Protein AF-A0A517MSA9-F1 (afdb_monomer_lite)

pLDDT: mean 90.99, std 13.14, range [43.22, 98.75]

Organism: NCBI:txid1930276

Sequence (110 aa):
MRPLDQLEQTIAERKQAGDADSSYTAKLLAAGVAKIGSKITEEAAEVVEAADEAGEAGRQHTIAEAGDVIYHLMVLLAHREITLEEVEAEIARRFGMSGLEEKASRDGGN

Secondary structure (DSSP, 8-state):
--HHHHHHHHHHHHHHH--TTS-HHHHHHHH-HHHHHHHHHHHHHHHHHHHHS-HHHHHHHHHHHHHHHHHHHHHHHHHTT--HHHHHHHHHHHHSS-HHHHHHHHHS--

Radius of gyration: 17.37 Å; chains: 1; bounding box: 47×30×46 Å

Foldseek 3Di:
DDVLVVLLVVLLVLCVVCDCVPDPLSVDLVVDDVSLVVQLVVLVVQLVVLCPDDDPRSVVSNVVSVVSNSNSVSSNCVSVVHDPVNVVVVVVVCVVQPPVNVVVVVVVPD

Structure (mmCIF, N/CA/C/O backbone):
data_AF-A0A517MSA9-F1
#
_entry.id   AF-A0A517MSA9-F1
#
loop_
_atom_site.group_PDB
_atom_site.id
_atom_site.type_symbol
_atom_site.label_atom_id
_atom_site.label_alt_id
_atom_site.label_comp_id
_atom_site.label_asym_id
_atom_site.label_entity_id
_atom_site.label_seq_id
_atom_site.pdbx_PDB_ins_code
_atom_site.Cartn_x
_atom_site.Cartn_y
_atom_site.Cartn_z
_atom_site.occupancy
_atom_site.B_iso_or_equiv
_atom_site.auth_seq_id
_atom_site.auth_comp_id
_atom_site.auth_asym_id
_atom_site.auth_atom_id
_atom_site.pdbx_PDB_model_num
ATOM 1 N N . MET A 1 1 ? 5.599 -18.776 7.495 1.00 77.81 1 MET A N 1
ATOM 2 C CA . MET A 1 1 ? 4.578 -17.760 7.172 1.00 77.81 1 MET A CA 1
ATOM 3 C C . MET A 1 1 ? 5.128 -16.904 6.046 1.00 77.81 1 MET A C 1
ATOM 5 O O . MET A 1 1 ? 6.323 -16.621 6.098 1.00 77.81 1 MET A O 1
ATOM 9 N N . ARG A 1 2 ? 4.348 -16.594 5.003 1.00 94.50 2 ARG A N 1
ATOM 10 C CA . ARG A 1 2 ? 4.838 -15.750 3.901 1.00 94.50 2 ARG A CA 1
ATOM 11 C C . ARG A 1 2 ? 4.902 -14.284 4.369 1.00 94.50 2 ARG A C 1
ATOM 13 O O . ARG A 1 2 ? 4.177 -13.932 5.301 1.00 94.50 2 ARG A O 1
ATOM 20 N N . PRO A 1 3 ? 5.716 -13.421 3.732 1.00 96.19 3 PRO A N 1
ATOM 21 C CA . PRO A 1 3 ? 5.790 -12.003 4.094 1.00 96.19 3 PRO A CA 1
ATOM 22 C C . PRO A 1 3 ? 4.442 -11.267 4.051 1.00 96.19 3 PRO A C 1
ATOM 24 O O . PRO A 1 3 ? 4.195 -10.416 4.897 1.00 96.19 3 PRO A O 1
ATOM 27 N N . LEU A 1 4 ? 3.550 -11.616 3.115 1.00 96.62 4 LEU A N 1
ATOM 28 C CA . LEU A 1 4 ? 2.219 -11.002 3.029 1.00 96.62 4 LEU A CA 1
ATOM 29 C C . LEU A 1 4 ? 1.332 -11.385 4.220 1.00 96.62 4 LEU A C 1
ATOM 31 O O . LEU A 1 4 ? 0.736 -10.508 4.831 1.00 96.62 4 LEU A O 1
ATOM 35 N N . ASP A 1 5 ? 1.327 -12.656 4.626 1.00 96.44 5 ASP A N 1
ATOM 36 C CA . ASP A 1 5 ? 0.570 -13.097 5.806 1.00 96.44 5 ASP A CA 1
ATOM 37 C C . ASP A 1 5 ? 1.091 -12.390 7.088 1.00 96.44 5 ASP A C 1
ATOM 39 O O . ASP A 1 5 ? 0.320 -11.955 7.942 1.00 96.44 5 ASP A O 1
ATOM 43 N N . GLN A 1 6 ? 2.417 -12.205 7.205 1.00 97.25 6 GLN A N 1
ATOM 44 C CA . GLN A 1 6 ? 3.040 -11.426 8.292 1.00 97.25 6 GLN A CA 1
ATOM 45 C C . GLN A 1 6 ? 2.624 -9.955 8.283 1.00 97.25 6 GLN A C 1
ATOM 47 O O . GLN A 1 6 ? 2.403 -9.360 9.343 1.00 97.25 6 GLN A O 1
ATOM 52 N N . LEU A 1 7 ? 2.540 -9.361 7.094 1.00 97.50 7 LEU A N 1
ATOM 53 C CA . LEU A 1 7 ? 2.130 -7.979 6.930 1.00 97.50 7 LEU A CA 1
ATOM 54 C C . LEU A 1 7 ? 0.659 -7.786 7.319 1.00 97.50 7 LEU A C 1
ATOM 56 O O . LEU A 1 7 ? 0.360 -6.862 8.072 1.00 97.50 7 LEU A O 1
ATOM 60 N N . GLU A 1 8 ? -0.235 -8.677 6.883 1.00 97.88 8 GLU A N 1
ATOM 61 C CA . GLU A 1 8 ? -1.649 -8.663 7.278 1.00 97.88 8 GLU A CA 1
ATOM 62 C C . GLU A 1 8 ? -1.797 -8.716 8.802 1.00 97.88 8 GLU A C 1
ATOM 64 O O . GLU A 1 8 ? -2.454 -7.853 9.391 1.00 97.88 8 GLU A O 1
ATOM 69 N N . GLN A 1 9 ? -1.112 -9.665 9.452 1.00 97.25 9 GLN A N 1
ATOM 70 C CA . GLN A 1 9 ? -1.128 -9.796 10.907 1.00 97.25 9 GLN A CA 1
ATOM 71 C C . GLN A 1 9 ? -0.635 -8.516 11.597 1.00 97.25 9 GLN A C 1
ATOM 73 O O . GLN A 1 9 ? -1.292 -7.999 12.500 1.00 97.25 9 GLN A O 1
ATOM 78 N N . THR A 1 10 ? 0.490 -7.963 11.139 1.00 96.69 10 THR A N 1
ATOM 79 C CA . THR A 1 10 ? 1.067 -6.736 11.709 1.00 96.69 10 THR A CA 1
ATOM 80 C C . THR A 1 10 ? 0.111 -5.546 11.572 1.00 96.69 10 THR A C 1
ATOM 82 O O . THR A 1 10 ? -0.025 -4.737 12.492 1.00 96.69 10 THR A O 1
ATOM 85 N N . ILE A 1 11 ? -0.566 -5.410 10.428 1.00 97.38 11 ILE A N 1
ATOM 86 C CA . ILE A 1 11 ? -1.555 -4.348 10.206 1.00 97.38 11 ILE A CA 1
ATOM 87 C C . ILE A 1 11 ? -2.762 -4.543 11.134 1.00 97.38 11 ILE A C 1
ATOM 89 O O . ILE A 1 11 ? -3.228 -3.570 11.731 1.00 97.38 11 ILE A O 1
ATOM 93 N N . ALA A 1 12 ? -3.242 -5.778 11.301 1.00 96.25 12 ALA A N 1
ATOM 94 C CA . ALA A 1 12 ? -4.350 -6.095 12.198 1.00 96.25 12 ALA A CA 1
ATOM 95 C C . ALA A 1 12 ? -4.018 -5.775 13.666 1.00 96.25 12 ALA A C 1
ATOM 97 O O . ALA A 1 12 ? -4.823 -5.143 14.349 1.00 96.25 12 ALA A O 1
ATOM 98 N N . GLU A 1 13 ? -2.817 -6.126 14.132 1.00 95.38 13 GLU A N 1
ATOM 99 C CA . GLU A 1 13 ? -2.331 -5.793 15.478 1.00 95.38 13 GLU A CA 1
ATOM 100 C C . GLU A 1 13 ? -2.293 -4.274 15.701 1.00 95.38 13 GLU A C 1
ATOM 102 O O . GLU A 1 13 ? -2.798 -3.769 16.707 1.00 95.38 13 GLU A O 1
ATOM 107 N N . ARG A 1 14 ? -1.777 -3.514 14.724 1.00 94.88 14 ARG A N 1
ATOM 108 C CA . ARG A 1 14 ? -1.747 -2.042 14.782 1.00 94.88 14 ARG A CA 1
ATOM 109 C C . ARG A 1 14 ? -3.147 -1.426 14.758 1.00 94.88 14 ARG A C 1
ATOM 111 O O . ARG A 1 14 ? -3.378 -0.436 15.448 1.00 94.88 14 ARG A O 1
ATOM 118 N N . LYS A 1 15 ? -4.089 -2.010 14.008 1.00 92.75 15 LYS A N 1
ATOM 119 C CA . LYS A 1 15 ? -5.504 -1.599 14.009 1.00 92.75 15 LYS A CA 1
ATOM 120 C C . LYS A 1 15 ? -6.137 -1.804 15.389 1.00 92.75 15 LYS A C 1
ATOM 122 O O . LYS A 1 15 ? -6.829 -0.914 15.874 1.00 92.75 15 LYS A O 1
ATOM 127 N N . GLN A 1 16 ? -5.889 -2.952 16.020 1.00 91.56 16 GLN A N 1
ATOM 128 C CA . GLN A 1 16 ? -6.450 -3.307 17.330 1.00 91.56 16 GLN A CA 1
ATOM 129 C C . GLN A 1 16 ? -5.877 -2.470 18.475 1.00 91.56 16 GLN A C 1
ATOM 131 O O . GLN A 1 16 ? -6.604 -2.159 19.416 1.00 91.56 16 GLN A O 1
ATOM 136 N N . ALA A 1 17 ? -4.602 -2.080 18.391 1.00 89.75 17 ALA A N 1
ATOM 137 C CA . ALA A 1 17 ? -3.972 -1.230 19.397 1.00 89.75 17 ALA A CA 1
ATOM 138 C C . ALA A 1 17 ? -4.684 0.128 19.561 1.00 89.75 17 ALA A C 1
ATOM 140 O O . ALA A 1 17 ? -4.627 0.712 20.641 1.00 89.75 17 ALA A O 1
ATOM 141 N N . GLY A 1 18 ? -5.356 0.632 18.516 1.00 80.75 18 GLY A N 1
ATOM 142 C CA . GLY A 1 18 ? -6.227 1.815 18.579 1.00 80.75 18 GLY A CA 1
ATOM 143 C C . GLY A 1 18 ? -5.520 3.156 18.826 1.00 80.75 18 GLY A C 1
ATOM 144 O O . GLY A 1 18 ? -6.166 4.200 18.778 1.00 80.75 18 GLY A O 1
ATOM 145 N N . ASP A 1 19 ? -4.209 3.148 19.061 1.00 87.44 19 ASP A N 1
ATOM 146 C CA . ASP A 1 19 ? -3.387 4.344 19.218 1.00 87.44 19 ASP A CA 1
ATOM 147 C C . ASP A 1 19 ? -2.848 4.798 17.859 1.00 87.44 19 ASP A C 1
ATOM 149 O O . ASP A 1 19 ? -1.915 4.204 17.307 1.00 87.44 19 ASP A O 1
ATOM 153 N N . ALA A 1 20 ? -3.432 5.872 17.328 1.00 79.69 20 ALA A N 1
ATOM 154 C CA . ALA A 1 20 ? -3.051 6.448 16.046 1.00 79.69 20 ALA A CA 1
ATOM 155 C C . ALA A 1 20 ? -1.584 6.904 16.009 1.00 79.69 20 ALA A C 1
ATOM 157 O O . ALA A 1 20 ? -0.990 6.885 14.937 1.00 79.69 20 ALA A O 1
ATOM 158 N N . ASP A 1 21 ? -0.967 7.268 17.135 1.00 85.44 21 ASP A N 1
ATOM 159 C CA . ASP A 1 21 ? 0.412 7.764 17.156 1.00 85.44 21 ASP A CA 1
ATOM 160 C C . ASP A 1 21 ? 1.467 6.666 17.325 1.00 85.44 21 ASP A C 1
ATOM 162 O O . ASP A 1 21 ? 2.653 6.911 17.089 1.00 85.44 21 ASP A O 1
ATOM 166 N N . SER A 1 22 ? 1.036 5.440 17.624 1.00 87.25 22 SER A N 1
ATOM 167 C CA . SER A 1 22 ? 1.917 4.288 17.854 1.00 87.25 22 SER A CA 1
ATOM 168 C C . SER A 1 22 ? 2.730 3.858 16.629 1.00 87.25 22 SER A C 1
ATOM 170 O O . SER A 1 22 ? 3.797 3.258 16.766 1.00 87.25 22 SER A O 1
ATOM 172 N N . SER A 1 23 ? 2.235 4.114 15.413 1.00 92.69 23 SER A N 1
ATOM 173 C CA . SER A 1 23 ? 2.892 3.686 14.175 1.00 92.69 23 SER A CA 1
ATOM 174 C C . SER A 1 23 ? 2.354 4.414 12.945 1.00 92.69 23 SER A C 1
ATOM 176 O O . SER A 1 23 ? 1.234 4.918 12.936 1.00 92.69 23 SER A O 1
ATOM 178 N N . TYR A 1 24 ? 3.124 4.405 11.854 1.00 94.50 24 TYR A N 1
ATOM 179 C CA . TYR A 1 24 ? 2.680 4.952 10.569 1.00 94.50 24 TYR A CA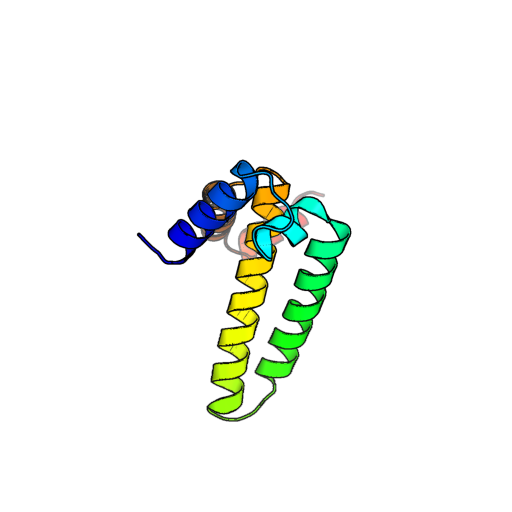 1
ATOM 180 C C . TYR A 1 24 ? 1.392 4.287 10.051 1.00 94.50 24 TYR A C 1
ATOM 182 O O . TYR A 1 24 ? 0.475 4.972 9.604 1.00 94.50 24 TYR A O 1
ATOM 190 N N . THR A 1 25 ? 1.275 2.960 10.174 1.00 95.94 25 THR A N 1
ATOM 191 C CA . THR A 1 25 ? 0.053 2.230 9.802 1.00 95.94 25 THR A CA 1
ATOM 192 C C . THR A 1 25 ? -1.151 2.686 10.620 1.00 95.94 25 THR A C 1
ATOM 194 O O . THR A 1 25 ? -2.215 2.903 10.048 1.00 95.94 25 THR A O 1
ATOM 197 N N . ALA A 1 26 ? -0.997 2.877 11.936 1.00 94.50 26 ALA A N 1
ATOM 198 C CA . ALA A 1 26 ? -2.087 3.352 12.783 1.00 94.50 26 ALA A CA 1
ATOM 199 C C . ALA A 1 26 ? -2.554 4.760 12.369 1.00 94.50 26 ALA A C 1
ATOM 201 O O . ALA A 1 26 ? -3.759 4.997 12.276 1.00 94.50 26 ALA A O 1
ATOM 202 N N . LYS A 1 27 ? -1.623 5.652 11.994 1.00 95.50 27 LYS A N 1
ATOM 203 C CA . LYS A 1 27 ? -1.950 6.977 11.432 1.00 95.50 27 LYS A CA 1
ATOM 204 C C . LYS A 1 27 ? -2.763 6.877 10.150 1.00 95.50 27 LYS A C 1
ATOM 206 O O . LYS A 1 27 ? -3.752 7.587 10.002 1.00 95.50 27 LYS A O 1
ATOM 211 N N . LEU A 1 28 ? -2.366 6.002 9.226 1.00 97.12 28 LEU A N 1
ATOM 212 C CA . LEU A 1 28 ? -3.098 5.789 7.976 1.00 97.12 28 LEU A CA 1
ATOM 213 C C . LEU A 1 28 ? -4.509 5.248 8.230 1.00 97.12 28 LEU A C 1
ATOM 215 O O . LEU A 1 28 ? -5.472 5.775 7.677 1.00 97.12 28 LEU A O 1
ATOM 219 N N . LEU A 1 29 ? -4.634 4.239 9.096 1.00 96.19 29 LEU A N 1
ATOM 220 C CA . LEU A 1 29 ? -5.919 3.644 9.465 1.00 96.19 29 LEU A CA 1
ATOM 221 C C . LEU A 1 29 ? -6.863 4.674 10.099 1.00 96.19 29 LEU A C 1
ATOM 223 O O . LEU A 1 29 ? -8.043 4.698 9.751 1.00 96.19 29 LEU A O 1
ATOM 227 N N . ALA A 1 30 ? -6.340 5.537 10.976 1.00 95.56 30 ALA A N 1
ATOM 228 C CA . ALA A 1 30 ? -7.092 6.621 11.604 1.00 95.56 30 ALA A CA 1
ATOM 229 C C . ALA A 1 30 ? -7.460 7.745 10.617 1.00 95.56 30 ALA A C 1
ATOM 231 O O . ALA A 1 30 ? -8.545 8.314 10.712 1.00 95.56 30 ALA A O 1
ATOM 232 N N . ALA A 1 31 ? -6.587 8.051 9.651 1.00 95.75 31 ALA A N 1
ATOM 233 C CA . ALA A 1 31 ? -6.835 9.061 8.617 1.00 95.75 31 ALA A CA 1
ATOM 234 C C . ALA A 1 31 ? -7.855 8.609 7.552 1.00 95.75 31 ALA A C 1
ATOM 236 O O . ALA A 1 31 ? -8.463 9.443 6.878 1.00 95.75 31 ALA A O 1
ATOM 237 N N . GLY A 1 32 ? -8.059 7.298 7.407 1.00 96.94 32 GLY A N 1
ATOM 238 C CA . GLY A 1 32 ? -9.111 6.701 6.592 1.00 96.94 32 GLY A CA 1
ATOM 239 C C . GLY A 1 32 ? -8.870 6.733 5.081 1.00 96.94 32 GLY A C 1
ATOM 240 O O . GLY A 1 32 ? -7.788 7.059 4.586 1.00 96.94 32 GLY A O 1
ATOM 241 N N . VAL A 1 33 ? -9.916 6.361 4.335 1.00 98.12 33 VAL A N 1
ATOM 242 C CA . VAL A 1 33 ? -9.851 6.050 2.893 1.00 98.12 33 VAL A CA 1
ATOM 243 C C . VAL A 1 33 ? -9.214 7.158 2.057 1.00 98.12 33 VAL A C 1
ATOM 245 O O . VAL A 1 33 ? -8.441 6.850 1.159 1.00 98.12 33 VAL A O 1
ATOM 248 N N . ALA A 1 34 ? -9.490 8.434 2.343 1.00 97.94 34 ALA A N 1
ATOM 249 C CA . ALA A 1 34 ? -8.950 9.537 1.546 1.00 97.94 34 ALA A CA 1
ATOM 250 C C . ALA A 1 34 ? -7.413 9.587 1.589 1.00 97.94 34 ALA A C 1
ATOM 252 O O . ALA A 1 34 ? -6.770 9.713 0.547 1.00 97.94 34 ALA A O 1
ATOM 253 N N . LYS A 1 35 ? -6.813 9.438 2.779 1.00 98.12 35 LYS A N 1
ATOM 254 C CA . LYS A 1 35 ? -5.353 9.472 2.937 1.00 98.12 35 LYS A CA 1
ATOM 255 C C . LYS A 1 35 ? -4.690 8.183 2.460 1.00 98.12 35 LYS A C 1
ATOM 257 O O . LYS A 1 35 ? -3.618 8.234 1.864 1.00 98.12 35 LYS A O 1
ATOM 262 N N . ILE A 1 36 ? -5.316 7.035 2.711 1.00 98.44 36 ILE A N 1
ATOM 263 C CA . ILE A 1 36 ? -4.807 5.747 2.226 1.00 98.44 36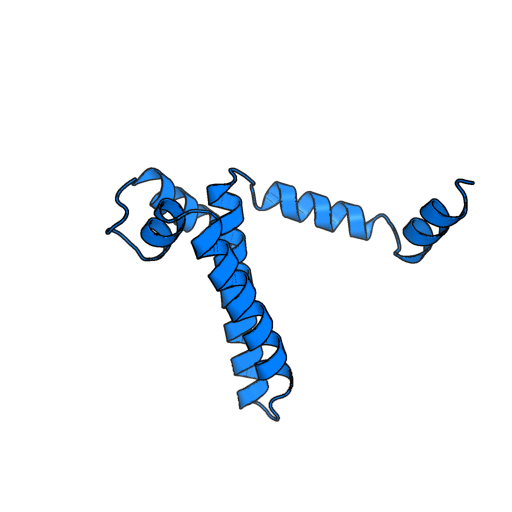 ILE A CA 1
ATOM 264 C C . ILE A 1 36 ? -4.844 5.717 0.690 1.00 98.44 36 ILE A C 1
ATOM 266 O O . ILE A 1 36 ? -3.849 5.392 0.053 1.00 98.44 36 ILE A O 1
ATOM 270 N N . GLY A 1 37 ? -5.964 6.125 0.088 1.00 98.38 37 GLY A N 1
ATOM 271 C CA . GLY A 1 37 ? -6.145 6.159 -1.362 1.00 98.38 37 GLY A CA 1
ATOM 272 C C . GLY A 1 37 ? -5.209 7.137 -2.072 1.00 98.38 37 GLY A C 1
ATOM 273 O O . GLY A 1 37 ? -4.737 6.827 -3.165 1.00 98.38 37 GLY A O 1
ATOM 274 N N . SER A 1 38 ? -4.875 8.275 -1.445 1.00 98.50 38 SER A N 1
ATOM 275 C CA . SER A 1 38 ? -3.871 9.184 -2.010 1.00 98.50 38 SER A CA 1
ATOM 276 C C . SER A 1 38 ? -2.501 8.514 -2.098 1.00 98.50 38 SER A C 1
ATOM 278 O O . SER A 1 38 ? -1.844 8.650 -3.119 1.00 98.50 38 SER A O 1
ATOM 280 N N . LYS A 1 39 ? -2.100 7.756 -1.064 1.00 98.56 39 LYS A N 1
ATOM 281 C CA . LYS A 1 39 ? -0.835 7.009 -1.066 1.00 98.56 39 LYS A CA 1
ATOM 282 C C . LYS A 1 39 ? -0.824 5.904 -2.118 1.00 98.56 39 LYS A C 1
ATOM 284 O O . LYS A 1 39 ? 0.130 5.814 -2.862 1.00 98.56 39 LYS A O 1
ATOM 289 N N . ILE A 1 40 ? -1.907 5.134 -2.254 1.00 98.69 40 ILE A N 1
ATOM 290 C CA . ILE A 1 40 ? -2.002 4.114 -3.318 1.00 98.69 40 ILE A CA 1
ATOM 291 C C . ILE A 1 40 ? -1.827 4.743 -4.705 1.00 98.69 40 ILE A C 1
ATOM 293 O O . ILE A 1 40 ? -1.168 4.167 -5.561 1.00 98.69 40 ILE A O 1
ATOM 297 N N . THR A 1 41 ? -2.440 5.906 -4.938 1.00 98.50 41 THR A N 1
ATOM 298 C CA . THR A 1 41 ? -2.337 6.601 -6.230 1.00 98.50 41 THR A CA 1
ATOM 299 C C . THR A 1 41 ? -0.917 7.097 -6.501 1.00 98.50 41 THR A C 1
ATOM 301 O O . THR A 1 41 ? -0.469 7.015 -7.640 1.00 98.50 41 THR A O 1
ATOM 304 N N . GLU A 1 42 ? -0.237 7.602 -5.471 1.00 98.56 42 GLU A N 1
ATOM 305 C CA . GLU A 1 42 ? 1.158 8.050 -5.527 1.00 98.56 42 GLU A CA 1
ATOM 306 C C . GLU A 1 42 ? 2.083 6.881 -5.889 1.00 98.56 42 GLU A C 1
ATOM 308 O O . GLU A 1 42 ? 2.657 6.900 -6.975 1.00 98.56 42 GLU A O 1
ATOM 313 N N . GLU A 1 43 ? 2.085 5.798 -5.103 1.00 98.44 43 GLU A N 1
ATOM 314 C CA . GLU A 1 43 ? 3.027 4.692 -5.343 1.00 98.44 43 GLU A CA 1
ATOM 315 C C . GLU A 1 43 ? 2.724 3.961 -6.662 1.00 98.44 43 GLU A C 1
ATOM 317 O O . GLU A 1 43 ? 3.600 3.376 -7.293 1.00 98.44 43 GLU A O 1
ATOM 322 N N . ALA A 1 44 ? 1.463 3.972 -7.114 1.00 98.50 44 ALA A N 1
ATOM 323 C CA . ALA A 1 44 ? 1.103 3.409 -8.412 1.00 98.50 44 ALA A CA 1
ATOM 324 C C . ALA A 1 44 ? 1.699 4.211 -9.578 1.00 98.50 44 ALA A C 1
ATOM 326 O O . ALA A 1 44 ? 2.020 3.619 -10.609 1.00 98.50 44 ALA A O 1
ATOM 327 N N . ALA A 1 45 ? 1.831 5.534 -9.437 1.00 98.56 45 ALA A N 1
ATOM 328 C CA . ALA A 1 45 ? 2.543 6.358 -10.407 1.00 98.56 45 ALA A CA 1
ATOM 329 C C . ALA A 1 45 ? 4.056 6.114 -10.315 1.00 98.56 45 ALA A C 1
ATOM 331 O O . ALA A 1 45 ? 4.689 5.875 -11.342 1.00 98.56 45 ALA A O 1
ATOM 332 N N . GLU A 1 46 ? 4.604 6.066 -9.099 1.00 98.38 46 GLU A N 1
ATOM 333 C CA . GLU A 1 46 ? 6.034 5.836 -8.856 1.00 98.38 46 GLU A CA 1
ATOM 334 C C . GLU A 1 46 ? 6.495 4.464 -9.373 1.00 98.38 46 GLU A C 1
ATOM 336 O O . GLU A 1 46 ? 7.528 4.379 -10.029 1.00 98.38 46 GLU A O 1
ATOM 341 N N . VAL A 1 47 ? 5.685 3.404 -9.230 1.00 98.56 47 VAL A N 1
ATOM 342 C CA . VAL A 1 47 ? 5.939 2.088 -9.854 1.00 98.56 47 VAL A CA 1
ATOM 343 C C . VAL A 1 47 ? 6.146 2.188 -11.363 1.00 98.56 47 VAL A C 1
ATOM 345 O O . VAL A 1 47 ? 7.003 1.495 -11.913 1.00 98.56 47 VAL A O 1
ATOM 348 N N . VAL A 1 48 ? 5.325 2.986 -12.048 1.00 98.31 48 VAL A N 1
ATOM 349 C CA . VAL A 1 48 ? 5.378 3.115 -13.510 1.00 98.31 48 VAL A CA 1
ATOM 350 C C . VAL A 1 48 ? 6.606 3.918 -13.916 1.00 98.31 48 VAL A C 1
ATOM 352 O O . VAL A 1 48 ? 7.316 3.510 -14.830 1.00 98.31 48 VAL A O 1
ATOM 355 N N . GLU A 1 49 ? 6.885 5.013 -13.210 1.00 98.06 49 GLU A N 1
ATOM 356 C CA . GLU A 1 49 ? 8.078 5.831 -13.437 1.00 98.06 49 GLU A CA 1
ATOM 357 C C . GLU A 1 49 ? 9.365 5.026 -13.188 1.00 98.06 49 GLU A C 1
ATOM 359 O O . GLU A 1 49 ? 10.259 5.011 -14.035 1.00 98.06 49 GLU A O 1
ATOM 364 N N . ALA A 1 50 ? 9.426 4.270 -12.089 1.00 98.06 50 ALA A N 1
ATOM 365 C CA . ALA A 1 50 ? 10.551 3.406 -11.746 1.00 98.06 50 ALA A CA 1
ATOM 366 C C . ALA A 1 50 ? 10.775 2.285 -12.775 1.00 98.06 50 ALA A C 1
ATOM 368 O O . ALA A 1 50 ? 11.914 1.876 -13.010 1.00 98.06 50 ALA A O 1
ATOM 369 N N . ALA A 1 51 ? 9.707 1.791 -13.410 1.00 97.88 51 ALA A N 1
ATOM 370 C CA . ALA A 1 51 ? 9.794 0.758 -14.440 1.00 97.88 51 ALA A CA 1
ATOM 371 C C . ALA A 1 51 ? 10.383 1.266 -15.769 1.00 97.88 51 ALA A C 1
ATOM 373 O O . ALA A 1 51 ? 10.922 0.462 -16.535 1.00 97.88 51 ALA A O 1
ATOM 374 N N . ASP A 1 52 ? 10.313 2.574 -16.033 1.00 98.06 52 ASP A N 1
ATOM 375 C CA . ASP A 1 52 ? 10.929 3.207 -17.207 1.00 98.06 52 ASP A CA 1
ATOM 376 C C . ASP A 1 52 ? 12.435 3.483 -17.008 1.00 98.06 52 ASP A C 1
ATOM 378 O O . ASP A 1 52 ? 13.161 3.769 -17.969 1.00 98.06 52 ASP A O 1
ATOM 382 N N . GLU A 1 53 ? 12.947 3.367 -15.779 1.00 98.12 53 GLU A N 1
ATOM 383 C CA . GLU A 1 53 ? 14.367 3.531 -15.481 1.00 98.12 53 GLU A CA 1
ATOM 384 C C . GLU A 1 53 ? 15.214 2.342 -15.965 1.00 98.12 53 GLU A C 1
ATOM 386 O O . GLU A 1 53 ? 14.884 1.166 -15.804 1.00 98.12 53 GLU A O 1
ATOM 391 N N . ALA A 1 54 ? 16.387 2.641 -16.528 1.00 97.12 54 ALA A N 1
ATOM 392 C CA . ALA A 1 54 ? 17.267 1.622 -17.085 1.00 97.12 54 ALA A CA 1
ATOM 393 C C . ALA A 1 54 ? 18.196 0.974 -16.040 1.00 97.12 54 ALA A C 1
ATOM 395 O O . ALA A 1 54 ? 18.720 1.614 -15.126 1.00 97.12 54 ALA A O 1
ATOM 396 N N . GLY A 1 55 ? 18.523 -0.297 -16.277 1.00 98.00 55 GLY A N 1
ATOM 397 C CA . GLY A 1 55 ? 19.556 -1.022 -15.538 1.00 98.00 55 GLY A CA 1
ATOM 398 C C . GLY A 1 55 ? 19.104 -1.539 -14.171 1.00 98.00 55 GLY A C 1
ATOM 399 O O . GLY A 1 55 ? 17.923 -1.552 -13.838 1.00 98.00 55 GLY A O 1
ATOM 400 N N . GLU A 1 56 ? 20.066 -2.014 -13.375 1.00 98.00 56 GLU A N 1
ATOM 401 C CA . GLU A 1 56 ? 19.759 -2.654 -12.087 1.00 98.00 56 GLU A CA 1
ATOM 402 C C . GLU A 1 56 ? 19.150 -1.674 -11.077 1.00 98.00 56 GLU A C 1
ATOM 404 O O . GLU A 1 56 ? 18.336 -2.082 -10.257 1.00 98.00 56 GLU A O 1
ATOM 409 N N . ALA A 1 57 ? 19.495 -0.385 -11.154 1.00 96.06 57 ALA A N 1
ATOM 410 C CA . ALA A 1 57 ? 18.915 0.635 -10.285 1.00 96.06 57 ALA A CA 1
ATOM 411 C C . ALA A 1 57 ? 17.395 0.751 -10.491 1.00 96.06 57 ALA A C 1
ATOM 413 O O . ALA A 1 57 ? 16.654 0.579 -9.526 1.00 96.06 57 ALA A O 1
ATOM 414 N N . GLY A 1 58 ? 16.938 0.908 -11.740 1.00 98.06 58 GLY A N 1
ATOM 415 C CA . GLY A 1 58 ? 15.508 0.956 -12.067 1.00 98.06 58 GLY A CA 1
ATOM 416 C C . GLY A 1 58 ? 14.770 -0.327 -11.689 1.00 98.06 58 GLY A C 1
ATOM 417 O O . GLY A 1 58 ? 13.679 -0.296 -11.121 1.00 98.06 58 GLY A O 1
ATOM 418 N N . ARG A 1 59 ? 15.418 -1.488 -11.876 1.00 98.38 59 ARG A N 1
ATOM 419 C CA . ARG A 1 59 ? 14.872 -2.777 -11.427 1.00 98.38 59 ARG A CA 1
ATOM 420 C C . ARG A 1 59 ? 14.635 -2.816 -9.912 1.00 98.38 59 ARG A C 1
ATOM 422 O O . ARG A 1 59 ? 13.595 -3.304 -9.479 1.00 98.38 59 ARG A O 1
ATOM 429 N N . GLN A 1 60 ? 15.590 -2.350 -9.108 1.00 98.56 60 GLN A N 1
ATOM 430 C CA . GLN A 1 60 ? 15.443 -2.316 -7.647 1.00 98.56 60 GLN A CA 1
ATOM 431 C C . GLN A 1 60 ? 14.404 -1.282 -7.208 1.00 98.56 60 GLN A C 1
ATOM 433 O O . GLN A 1 60 ? 13.614 -1.573 -6.313 1.00 98.56 60 GLN A O 1
ATOM 438 N N . HIS A 1 61 ? 14.366 -0.126 -7.872 1.00 98.50 61 HIS A N 1
ATOM 439 C CA . HIS A 1 61 ? 13.371 0.915 -7.632 1.00 98.50 61 HIS A CA 1
ATOM 440 C C . HIS A 1 61 ? 11.952 0.388 -7.892 1.00 98.50 61 HIS A C 1
ATOM 442 O O . HIS A 1 61 ? 11.106 0.442 -7.009 1.00 98.50 61 HIS A O 1
ATOM 448 N N . THR A 1 62 ? 11.733 -0.292 -9.024 1.00 98.69 62 THR A N 1
ATOM 449 C CA . THR A 1 62 ? 10.442 -0.926 -9.350 1.00 98.69 62 THR A CA 1
ATOM 450 C C . THR A 1 62 ? 9.995 -1.922 -8.273 1.00 98.69 62 THR A C 1
ATOM 452 O O . THR A 1 62 ? 8.815 -1.994 -7.938 1.00 98.69 62 THR A O 1
ATOM 455 N N . ILE A 1 63 ? 10.922 -2.722 -7.726 1.00 98.62 63 ILE A N 1
ATOM 456 C CA . ILE A 1 63 ? 10.611 -3.688 -6.659 1.00 98.62 63 ILE A CA 1
ATOM 457 C C . ILE A 1 63 ? 10.191 -2.970 -5.372 1.00 98.62 63 ILE A C 1
ATOM 459 O O . ILE A 1 63 ? 9.269 -3.441 -4.705 1.00 98.62 63 ILE A O 1
ATOM 463 N N . ALA A 1 64 ? 10.864 -1.869 -5.024 1.00 98.50 64 ALA A N 1
ATOM 464 C CA . ALA A 1 64 ? 10.539 -1.074 -3.845 1.00 98.50 64 ALA A CA 1
ATOM 465 C C . ALA A 1 64 ? 9.126 -0.486 -3.957 1.00 98.50 64 ALA A C 1
ATOM 467 O O . ALA A 1 64 ? 8.283 -0.790 -3.114 1.00 98.50 64 ALA A O 1
ATOM 468 N N . GLU A 1 65 ? 8.832 0.202 -5.061 1.00 98.69 65 GLU A N 1
ATOM 469 C CA . GLU A 1 65 ? 7.531 0.845 -5.267 1.00 98.69 65 GLU A CA 1
ATOM 470 C C . GLU A 1 65 ? 6.3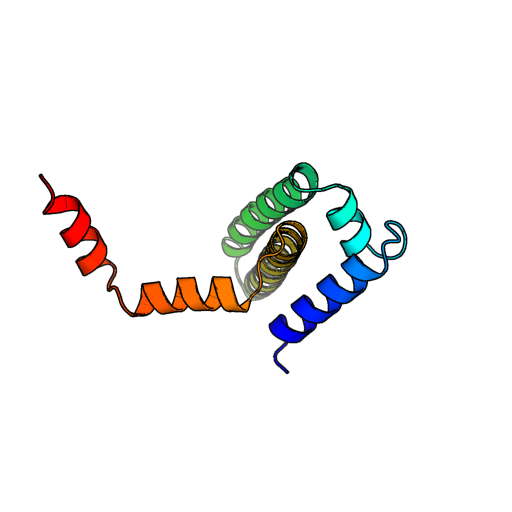90 -0.172 -5.382 1.00 98.69 65 GLU A C 1
ATOM 472 O O . GLU A 1 65 ? 5.297 0.020 -4.849 1.00 98.69 65 GLU A O 1
ATOM 477 N N . ALA A 1 66 ? 6.638 -1.330 -6.005 1.00 98.62 66 ALA A N 1
ATOM 478 C CA . ALA A 1 66 ? 5.650 -2.408 -6.029 1.00 98.62 66 ALA A CA 1
ATOM 479 C C . ALA A 1 66 ? 5.349 -2.926 -4.613 1.00 98.62 66 ALA A C 1
ATOM 481 O O . ALA A 1 66 ? 4.206 -3.280 -4.306 1.00 98.62 66 ALA A O 1
ATOM 482 N N . GLY A 1 67 ? 6.364 -2.960 -3.746 1.00 98.50 67 GLY A N 1
ATOM 483 C CA . GLY A 1 67 ? 6.211 -3.251 -2.326 1.00 98.50 67 GLY A CA 1
ATOM 484 C C . GLY A 1 67 ? 5.325 -2.229 -1.616 1.00 98.50 67 GLY A C 1
ATOM 485 O O . GLY A 1 67 ? 4.418 -2.631 -0.882 1.00 98.50 67 GLY A O 1
ATOM 486 N N . ASP A 1 68 ? 5.525 -0.938 -1.878 1.00 98.50 68 ASP A N 1
ATOM 487 C CA . ASP A 1 68 ? 4.756 0.138 -1.248 1.00 98.50 68 ASP A CA 1
ATOM 488 C C . ASP A 1 68 ? 3.301 0.184 -1.741 1.00 98.50 68 ASP A C 1
ATOM 490 O O . ASP A 1 68 ? 2.377 0.304 -0.925 1.00 98.50 68 ASP A O 1
ATOM 494 N N . VAL A 1 69 ? 3.054 -0.076 -3.031 1.00 98.75 69 VAL A N 1
ATOM 495 C CA . VAL A 1 69 ? 1.696 -0.300 -3.563 1.00 98.75 69 VAL A CA 1
ATOM 496 C C . VAL A 1 69 ? 0.993 -1.430 -2.807 1.00 98.75 69 VAL A C 1
ATOM 498 O O . VAL A 1 69 ? -0.144 -1.262 -2.353 1.00 98.75 69 VAL A O 1
ATOM 501 N N . ILE A 1 70 ? 1.654 -2.583 -2.648 1.00 98.56 70 ILE A N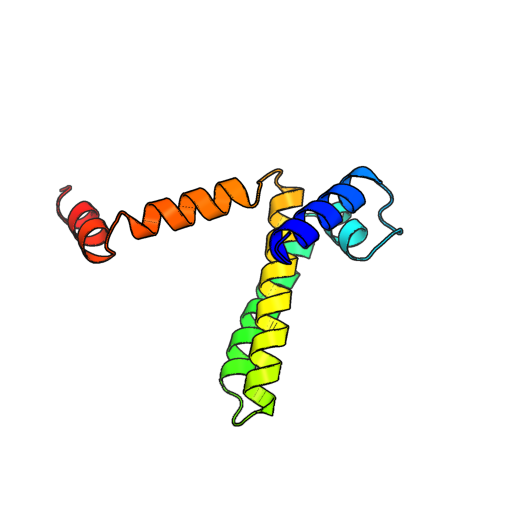 1
ATOM 502 C CA . ILE A 1 70 ? 1.083 -3.736 -1.935 1.00 98.56 70 ILE A CA 1
ATOM 503 C C . ILE A 1 70 ? 0.823 -3.378 -0.469 1.00 98.56 70 ILE A C 1
ATOM 505 O O . ILE A 1 70 ? -0.263 -3.659 0.043 1.00 98.56 70 ILE A O 1
ATOM 509 N N . TYR A 1 71 ? 1.774 -2.726 0.201 1.00 98.62 71 TYR A N 1
ATOM 510 C CA . TYR A 1 71 ? 1.621 -2.290 1.585 1.00 98.62 71 TYR A CA 1
ATOM 511 C C . TYR A 1 71 ? 0.395 -1.390 1.760 1.00 98.62 71 TYR A C 1
ATOM 513 O O . TYR A 1 71 ? -0.476 -1.675 2.588 1.00 98.62 71 TYR A O 1
ATOM 521 N N . HIS A 1 72 ? 0.281 -0.332 0.958 1.00 98.69 72 HIS A N 1
ATOM 522 C CA . HIS A 1 72 ? -0.821 0.615 1.065 1.00 98.69 72 HIS A CA 1
ATOM 523 C C . HIS A 1 72 ? -2.171 -0.005 0.693 1.00 98.69 72 HIS A C 1
ATOM 525 O O . HIS A 1 72 ? -3.177 0.295 1.348 1.00 98.69 72 HIS A O 1
ATOM 531 N N . LEU A 1 73 ? -2.199 -0.923 -0.279 1.00 98.69 73 LEU A N 1
ATOM 532 C CA . LEU A 1 73 ? -3.385 -1.720 -0.578 1.00 98.69 73 LEU A CA 1
ATOM 533 C C . LEU A 1 73 ? -3.804 -2.564 0.634 1.00 98.69 73 LEU A C 1
ATOM 535 O O . LEU A 1 73 ? -4.966 -2.515 1.026 1.00 98.69 73 LEU A O 1
ATOM 539 N N . MET A 1 74 ? -2.880 -3.276 1.282 1.00 98.56 74 MET A N 1
ATOM 540 C CA . MET A 1 74 ? -3.196 -4.087 2.465 1.00 98.56 74 MET A CA 1
ATOM 541 C C . MET A 1 74 ? -3.720 -3.249 3.639 1.00 98.56 74 MET A C 1
ATOM 543 O O . MET A 1 74 ? -4.642 -3.673 4.339 1.00 98.56 74 MET A O 1
ATOM 547 N N . VAL A 1 75 ? -3.209 -2.028 3.829 1.00 98.38 75 VAL A N 1
ATOM 548 C CA . VAL A 1 75 ? -3.757 -1.087 4.824 1.00 98.38 75 VAL A CA 1
ATOM 549 C C . VAL A 1 75 ? -5.194 -0.683 4.479 1.00 98.38 75 VAL A C 1
ATOM 551 O O . VAL A 1 75 ? -6.044 -0.620 5.373 1.00 98.38 75 VAL A O 1
ATOM 554 N N . LEU A 1 76 ? -5.498 -0.441 3.198 1.00 98.56 76 LEU A N 1
ATOM 555 C CA . LEU A 1 76 ? -6.862 -0.150 2.750 1.00 98.56 76 LEU A CA 1
ATOM 556 C C . LEU A 1 76 ? -7.806 -1.328 3.008 1.00 98.56 76 LEU A C 1
ATOM 558 O O . LEU A 1 76 ? -8.907 -1.114 3.515 1.00 98.56 76 LEU A O 1
ATOM 562 N N . LEU A 1 77 ? -7.380 -2.553 2.689 1.00 98.50 77 LEU A N 1
ATOM 563 C CA . LEU A 1 77 ? -8.165 -3.766 2.930 1.00 98.50 77 LEU A CA 1
ATOM 564 C C . LEU A 1 77 ? -8.494 -3.914 4.419 1.00 98.50 77 LEU A C 1
ATOM 566 O O . LEU A 1 77 ? -9.664 -4.027 4.779 1.00 98.50 77 LEU A O 1
ATOM 570 N N . ALA A 1 78 ? -7.500 -3.760 5.298 1.00 97.81 78 ALA A N 1
ATOM 571 C CA . ALA A 1 78 ? -7.711 -3.809 6.742 1.00 97.81 78 ALA A CA 1
ATOM 572 C C . ALA A 1 78 ? -8.657 -2.704 7.253 1.00 97.81 78 ALA A C 1
ATOM 574 O O . ALA A 1 78 ? -9.491 -2.954 8.131 1.00 97.81 78 ALA A O 1
ATOM 575 N N . HIS A 1 79 ? -8.571 -1.486 6.704 1.00 97.31 79 HIS A N 1
ATOM 576 C CA . HIS A 1 79 ? -9.511 -0.400 7.011 1.00 97.31 79 HIS A CA 1
ATOM 577 C C . HIS A 1 79 ? -10.948 -0.744 6.585 1.00 97.31 79 HIS A C 1
ATOM 579 O O . HIS A 1 79 ? -11.901 -0.345 7.250 1.00 97.31 79 HIS A O 1
ATOM 585 N N . ARG A 1 80 ? -11.103 -1.501 5.494 1.00 97.94 80 ARG A N 1
ATOM 586 C CA . ARG A 1 80 ? -12.387 -1.950 4.936 1.00 97.94 80 ARG A CA 1
ATOM 587 C C . ARG A 1 80 ? -12.864 -3.304 5.460 1.00 97.94 80 ARG A C 1
ATOM 589 O O . ARG A 1 80 ? -13.927 -3.739 5.038 1.00 97.94 80 ARG A O 1
ATOM 596 N N . GLU A 1 81 ? -12.115 -3.915 6.377 1.00 97.44 81 GLU A N 1
ATOM 597 C CA . GLU A 1 81 ? -12.417 -5.230 6.962 1.00 97.44 81 GLU A CA 1
ATOM 598 C C . GLU A 1 81 ? -12.433 -6.364 5.931 1.00 97.44 81 GLU A C 1
ATOM 600 O O . GLU A 1 81 ? -13.202 -7.308 6.053 1.00 97.44 81 GLU A O 1
ATOM 605 N N . ILE A 1 82 ? -11.566 -6.254 4.924 1.00 98.38 82 ILE A N 1
ATOM 606 C CA . ILE A 1 82 ? -11.367 -7.258 3.880 1.00 98.38 82 ILE A CA 1
ATOM 607 C C . ILE A 1 82 ? -10.062 -7.996 4.172 1.00 98.38 82 ILE A C 1
ATOM 609 O O . ILE A 1 82 ? -9.035 -7.362 4.432 1.00 98.38 82 ILE A O 1
ATOM 613 N N . THR A 1 83 ? -10.105 -9.321 4.121 1.00 97.62 83 THR A N 1
ATOM 614 C CA . THR A 1 83 ? -8.942 -10.193 4.325 1.00 97.62 83 THR A CA 1
ATOM 615 C C . THR A 1 83 ? -8.141 -10.389 3.038 1.00 97.62 83 THR A C 1
ATOM 617 O O . THR A 1 83 ? -8.663 -10.271 1.924 1.00 97.62 83 THR A O 1
ATOM 620 N N . LEU A 1 84 ? -6.857 -10.724 3.173 1.00 96.88 84 LEU A N 1
ATOM 621 C CA . LEU A 1 84 ? -6.020 -11.128 2.045 1.00 96.88 84 L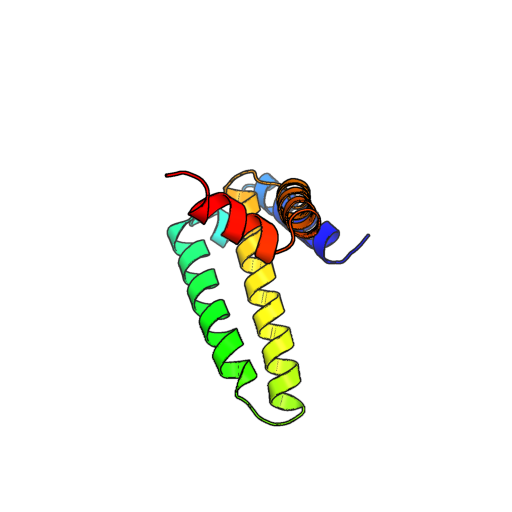EU A CA 1
ATOM 622 C C . LEU A 1 84 ? -6.581 -12.387 1.366 1.00 96.88 84 LEU A C 1
ATOM 624 O O . LEU A 1 84 ? -6.559 -12.470 0.141 1.00 96.88 84 LEU A O 1
ATOM 628 N N . GLU A 1 85 ? -7.145 -13.317 2.141 1.00 96.94 85 GLU A N 1
ATOM 629 C CA . GLU A 1 85 ? -7.787 -14.535 1.633 1.00 96.94 85 GLU A CA 1
ATOM 630 C C . GLU A 1 85 ? -8.946 -14.221 0.671 1.00 96.94 85 GLU A C 1
ATOM 632 O O . GLU A 1 85 ? -9.043 -14.829 -0.396 1.00 96.94 85 GLU A O 1
ATOM 637 N N . GLU 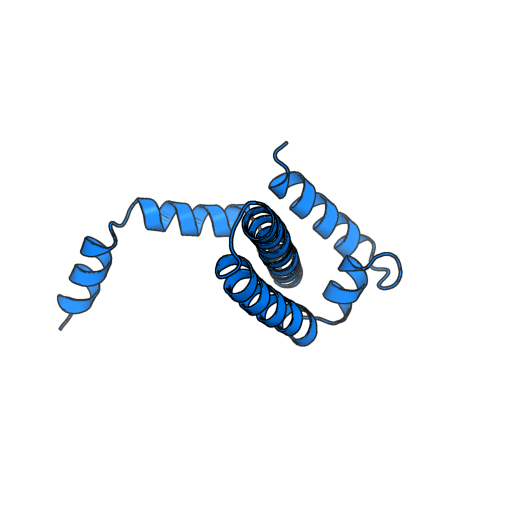A 1 86 ? -9.789 -13.231 0.981 1.00 98.00 86 GLU A N 1
ATOM 638 C CA . GLU A 1 86 ? -10.871 -12.800 0.083 1.00 98.00 86 GLU A CA 1
ATOM 639 C C . GLU A 1 86 ? -10.340 -12.254 -1.254 1.00 98.00 86 GLU A C 1
ATOM 641 O O . GLU A 1 86 ? -10.922 -12.511 -2.313 1.00 98.00 86 GLU A O 1
ATOM 646 N N . VAL A 1 87 ? -9.213 -11.535 -1.237 1.00 97.19 87 VAL A N 1
ATOM 647 C CA . VAL A 1 87 ? -8.564 -11.035 -2.462 1.00 97.19 87 VAL A CA 1
ATOM 648 C C . VAL A 1 87 ? -7.900 -12.172 -3.240 1.00 97.19 87 VAL A C 1
ATOM 650 O O . VAL A 1 87 ? -8.032 -12.235 -4.465 1.00 97.19 87 VAL A O 1
ATOM 653 N N . GLU A 1 88 ? -7.223 -13.095 -2.556 1.00 95.44 88 GLU A N 1
ATOM 654 C CA . GLU A 1 88 ? -6.643 -14.293 -3.171 1.00 95.44 88 GLU A CA 1
ATOM 655 C C . GLU A 1 88 ? -7.727 -15.165 -3.822 1.00 95.44 88 GLU A C 1
ATOM 657 O O . GLU A 1 88 ? -7.521 -15.660 -4.932 1.00 95.44 88 GLU A O 1
ATOM 662 N N . ALA A 1 89 ? -8.906 -15.290 -3.204 1.00 95.56 89 ALA A N 1
ATOM 663 C CA . ALA A 1 89 ? -10.052 -15.997 -3.773 1.00 95.56 89 ALA A CA 1
ATOM 664 C C . ALA A 1 89 ? -10.563 -15.340 -5.068 1.00 95.56 89 ALA A C 1
ATOM 666 O O . ALA A 1 89 ? -10.850 -16.036 -6.047 1.00 95.56 89 ALA A O 1
ATOM 667 N N . GLU A 1 90 ? -10.628 -14.006 -5.123 1.00 95.25 90 GLU A N 1
ATOM 668 C CA . GLU A 1 90 ? -10.978 -13.276 -6.350 1.00 95.25 90 GLU A CA 1
ATOM 669 C C . GLU A 1 90 ? -9.922 -13.463 -7.450 1.00 95.25 90 GLU A C 1
ATOM 671 O O . GLU A 1 90 ? -10.267 -13.661 -8.617 1.00 95.25 90 GLU A O 1
ATOM 676 N N . ILE A 1 91 ? -8.633 -13.458 -7.104 1.00 93.44 91 ILE A N 1
ATOM 677 C CA . ILE A 1 91 ? -7.556 -13.750 -8.060 1.00 93.44 91 ILE A CA 1
ATOM 678 C C . ILE A 1 91 ? -7.669 -15.198 -8.565 1.00 93.44 91 ILE A C 1
ATOM 680 O O . ILE A 1 91 ? -7.594 -15.438 -9.772 1.00 93.44 91 ILE A O 1
ATOM 684 N N . ALA A 1 92 ? -7.921 -16.161 -7.674 1.00 90.62 92 ALA A N 1
ATOM 685 C CA . ALA A 1 92 ? -8.127 -17.565 -8.021 1.00 90.62 92 ALA A CA 1
ATOM 686 C C . ALA A 1 92 ? -9.305 -17.757 -8.986 1.00 90.62 92 ALA A C 1
ATOM 688 O O . ALA A 1 92 ? -9.188 -18.485 -9.975 1.00 90.62 92 ALA A O 1
ATOM 689 N N . ARG A 1 93 ? -10.412 -17.038 -8.760 1.00 91.00 93 ARG A N 1
ATOM 690 C CA . ARG A 1 93 ? -11.572 -17.025 -9.662 1.00 91.00 93 ARG A CA 1
ATOM 691 C C . ARG A 1 93 ? -11.188 -16.592 -11.082 1.00 91.00 93 ARG A C 1
ATOM 693 O O . ARG A 1 93 ? -11.692 -17.170 -12.043 1.00 91.00 93 ARG A O 1
ATOM 700 N N . ARG A 1 94 ? -10.273 -15.625 -11.226 1.00 84.69 94 ARG A N 1
ATOM 701 C CA . ARG A 1 94 ? -9.777 -15.151 -12.533 1.00 84.69 94 ARG A CA 1
ATOM 702 C C . ARG A 1 94 ? -8.847 -16.140 -13.226 1.00 84.69 94 ARG A C 1
ATOM 704 O O . ARG A 1 94 ? -8.797 -16.136 -14.445 1.00 84.69 94 ARG A O 1
ATOM 711 N N . PHE A 1 95 ? -8.143 -17.010 -12.502 1.00 80.50 95 PHE A N 1
ATOM 712 C CA . PHE A 1 95 ? -7.387 -18.091 -13.149 1.00 80.50 95 PHE A CA 1
ATOM 713 C C . PHE A 1 95 ? -8.304 -19.142 -13.791 1.00 80.50 95 PHE A C 1
ATOM 715 O O . PHE A 1 95 ? -7.930 -19.740 -14.797 1.00 80.50 95 PHE A O 1
ATOM 722 N N . GLY A 1 96 ? -9.499 -19.356 -13.228 1.00 66.94 96 GLY A N 1
ATOM 723 C CA . GLY A 1 96 ? -10.502 -20.289 -13.755 1.00 66.94 96 GLY A CA 1
ATOM 724 C C . GLY A 1 96 ? -11.344 -19.748 -14.917 1.00 66.94 96 GLY A C 1
ATOM 725 O O . GLY A 1 96 ? -12.062 -20.518 -15.545 1.00 66.94 96 GLY A O 1
ATOM 726 N N . MET A 1 97 ? -11.264 -18.447 -15.205 1.00 60.91 97 MET A N 1
ATOM 727 C CA . MET A 1 97 ? -11.884 -17.806 -16.364 1.00 60.91 97 MET A CA 1
ATOM 728 C C . MET A 1 97 ? -10.763 -17.327 -17.278 1.00 60.91 97 MET A C 1
ATOM 730 O O . MET A 1 97 ? -10.108 -16.331 -16.977 1.00 60.91 97 MET A O 1
ATOM 734 N N . SER A 1 98 ? -10.504 -18.002 -18.400 1.00 64.25 98 SER A N 1
ATOM 735 C CA . SER A 1 98 ? -9.554 -17.424 -19.351 1.00 64.25 98 SER A CA 1
ATOM 736 C C . SER A 1 98 ? -10.080 -16.053 -19.805 1.00 64.25 98 SER A C 1
ATOM 738 O O . SER A 1 98 ? -11.279 -15.871 -20.028 1.00 64.25 98 SER A O 1
ATOM 740 N N . GLY A 1 99 ? -9.198 -15.062 -19.973 1.00 61.34 99 GLY A N 1
ATOM 741 C CA . GLY A 1 99 ? -9.599 -13.709 -20.396 1.00 61.34 99 GLY A CA 1
ATOM 742 C C . GLY A 1 99 ? -10.311 -13.650 -21.762 1.00 61.34 99 GLY A C 1
ATOM 743 O O . GLY A 1 99 ? -10.839 -12.606 -22.142 1.00 61.34 99 GLY A O 1
ATOM 744 N N . LEU A 1 100 ? -10.331 -14.765 -22.501 1.00 59.38 100 LEU A N 1
ATOM 745 C CA . LEU A 1 100 ? -11.099 -14.962 -23.729 1.00 59.38 100 LEU A CA 1
ATOM 746 C C . LEU A 1 100 ? -12.544 -15.403 -23.441 1.00 59.38 100 LEU A C 1
ATOM 748 O O . LEU A 1 100 ? -13.464 -14.898 -24.080 1.00 59.38 100 LEU A O 1
ATOM 752 N N . GLU A 1 101 ? -12.760 -16.276 -22.454 1.00 62.59 101 GLU A N 1
ATOM 753 C CA . GLU A 1 101 ? -14.094 -16.726 -22.030 1.00 62.59 101 GLU A CA 1
ATOM 754 C C . GLU A 1 101 ? -14.884 -15.597 -21.363 1.00 62.59 101 GLU A C 1
ATOM 756 O O . GLU A 1 101 ? -16.075 -15.439 -21.627 1.00 62.59 101 GLU A O 1
ATOM 761 N N . GLU A 1 102 ? -14.229 -14.749 -20.564 1.00 63.84 102 GLU A N 1
ATOM 762 C CA . GLU A 1 102 ? -14.892 -13.601 -19.934 1.00 63.84 102 GLU A CA 1
ATOM 763 C C . GLU A 1 102 ? -15.337 -12.552 -20.971 1.00 63.84 102 GLU A C 1
ATOM 765 O O . GLU A 1 102 ? -16.428 -11.993 -20.855 1.00 63.84 102 GLU A O 1
ATOM 770 N N . LYS A 1 103 ? -14.542 -12.320 -22.029 1.00 60.34 103 LYS A N 1
ATOM 771 C CA . LYS A 1 103 ? -14.933 -11.449 -23.154 1.00 60.34 103 LYS A CA 1
ATOM 772 C C . LYS A 1 103 ? -16.081 -12.049 -23.969 1.00 60.34 103 LYS A C 1
ATOM 774 O O . LYS A 1 103 ? -17.065 -11.362 -24.215 1.00 60.34 103 LYS A O 1
ATOM 779 N N . ALA A 1 104 ? -16.011 -13.339 -24.300 1.00 60.78 104 ALA A N 1
ATOM 780 C CA . ALA A 1 104 ? -17.079 -14.034 -25.024 1.00 60.78 104 ALA A CA 1
ATOM 781 C C . ALA A 1 104 ? -18.415 -14.045 -24.252 1.00 60.78 104 ALA A C 1
ATOM 783 O O . ALA A 1 104 ? -19.482 -13.926 -24.851 1.00 60.78 104 ALA A O 1
ATOM 784 N N . SER A 1 105 ? -18.360 -14.121 -22.919 1.00 64.25 105 SER A N 1
ATOM 785 C CA . SER A 1 105 ? -19.542 -14.063 -22.046 1.00 64.25 105 SER A CA 1
ATOM 786 C C . SER A 1 105 ? -20.199 -12.676 -22.009 1.00 64.25 105 SER A C 1
ATOM 788 O O . SER A 1 105 ? -21.395 -12.576 -21.747 1.00 64.25 105 SER A O 1
ATOM 790 N N . ARG A 1 106 ? -19.430 -11.606 -22.258 1.00 63.00 106 ARG A N 1
ATOM 791 C CA . ARG A 1 106 ? -19.924 -10.218 -22.297 1.00 63.00 106 ARG A CA 1
ATOM 792 C C . ARG A 1 106 ? -20.548 -9.860 -23.649 1.00 63.00 106 ARG A C 1
ATOM 794 O O . ARG A 1 106 ? -21.525 -9.123 -23.670 1.00 63.00 106 ARG A O 1
ATOM 801 N N . ASP A 1 107 ? -20.032 -10.422 -24.742 1.00 59.66 107 ASP A N 1
ATOM 802 C CA . ASP A 1 107 ? -20.504 -10.134 -26.107 1.00 59.66 107 ASP A CA 1
ATOM 803 C C . ASP A 1 107 ? -21.644 -11.064 -26.581 1.00 59.66 107 ASP A C 1
ATOM 805 O O . ASP A 1 107 ? -22.346 -10.743 -27.537 1.00 59.66 107 ASP A O 1
ATOM 809 N N . GLY A 1 108 ? -21.859 -12.211 -25.923 1.00 57.59 108 GLY A N 1
ATOM 810 C CA . GLY A 1 108 ? -22.927 -13.170 -26.256 1.00 57.59 108 GLY A CA 1
ATOM 811 C C . GLY A 1 108 ? -24.283 -12.910 -25.583 1.00 57.59 108 GLY A C 1
ATOM 812 O O . GLY A 1 108 ? -25.225 -13.668 -25.803 1.00 57.59 108 GLY A O 1
ATOM 813 N N . GLY A 1 109 ? -24.379 -11.878 -24.741 1.00 52.66 109 GLY A N 1
ATOM 814 C CA . GLY A 1 109 ? -25.580 -11.512 -23.989 1.00 52.66 109 GLY A CA 1
ATOM 815 C C . GLY A 1 109 ? -26.293 -10.285 -24.555 1.00 52.66 109 GLY A C 1
ATOM 816 O O . GLY A 1 109 ? -26.460 -9.308 -23.828 1.00 52.66 109 GLY A O 1
ATOM 817 N N . ASN A 1 110 ? -26.687 -10.320 -25.832 1.00 43.22 110 ASN A N 1
ATOM 818 C CA . ASN A 1 110 ? -27.640 -9.368 -26.415 1.00 43.22 110 ASN A CA 1
ATOM 819 C C . ASN A 1 110 ? -28.691 -10.078 -27.269 1.00 43.22 110 ASN A C 1
ATOM 821 O O . ASN A 1 110 ? -28.311 -10.610 -28.337 1.00 43.22 110 ASN A O 1
#

InterPro domains:
  IPR008179 Phosphoribosyl-ATP pyrophosphohydrolase [MF_01020] (1-91)
  IPR008179 Phosphoribosyl-ATP pyrophosphohydrolase [TIGR03188] (4-90)
  IPR008179 Phosphoribosyl-ATP pyrophosphohydrolase [cd11534] (4-90)
  IPR021130 Phosphoribosyl-ATP pyrophosphohydrolase-like [PF01503] (5-94)